Protein AF-A0A0B6YT75-F1 (afdb_monomer_lite)

Sequence (97 aa):
MSTSYNMPMHRTLHNSDDYSLENSYSPDGVTSAGMGWDEQSDGGGKFRLKRRRRCGQCGPCQVKENCNKCQYCLRKDVLKQACVYRKCVYLRKPVPR

Foldseek 3Di:
DDDDDDDDDDDDDDDDDDDDDDDPDDDDDDDPDDDPPPPPPPDDDDPDPDDDDAPCPDQLNPDPDAPCPDPCNVPCVPPVDGHPSNQHPVNDDDDDD

InterPro domains:
  IPR002857 Zinc finger, CXXC-type [PF02008] (49-88)
  IPR002857 Zinc finger, CXXC-type [PS51058] (48-89)

Organism: NCBI:txid1028688

Structure (mmCIF, N/CA/C/O backbone):
data_AF-A0A0B6YT75-F1
#
_entry.id   AF-A0A0B6YT75-F1
#
loop_
_atom_site.group_PDB
_atom_site.id
_atom_site.type_symbol
_atom_site.label_atom_id
_atom_site.label_alt_id
_atom_site.label_comp_id
_atom_site.label_asym_id
_atom_site.label_entity_id
_atom_site.label_seq_id
_atom_site.pdbx_PDB_ins_code
_atom_site.Cartn_x
_atom_site.Cartn_y
_atom_site.Cartn_z
_atom_site.occupancy
_atom_site.B_iso_or_equiv
_atom_site.auth_seq_id
_atom_site.auth_comp_id
_atom_site.auth_asym_id
_atom_site.auth_atom_id
_atom_site.pdbx_PDB_model_num
ATOM 1 N N . MET A 1 1 ? 25.268 -34.250 -43.273 1.00 44.19 1 MET A N 1
ATOM 2 C CA . MET A 1 1 ? 25.135 -32.785 -43.128 1.00 44.19 1 MET A CA 1
ATOM 3 C C . MET A 1 1 ? 25.309 -32.461 -41.657 1.00 44.19 1 MET A C 1
ATOM 5 O O . MET A 1 1 ? 24.368 -32.618 -40.894 1.00 44.19 1 MET A O 1
ATOM 9 N N . SER A 1 2 ? 26.535 -32.133 -41.257 1.00 43.50 2 SER A N 1
ATOM 10 C CA . SER A 1 2 ? 26.918 -31.938 -39.856 1.00 43.50 2 SER A CA 1
ATOM 11 C C . SER A 1 2 ? 27.230 -30.459 -39.655 1.00 43.50 2 SER A C 1
ATOM 13 O O . SER A 1 2 ? 28.140 -29.933 -40.290 1.00 43.50 2 SER A O 1
ATOM 15 N N . THR A 1 3 ? 26.435 -29.775 -38.838 1.00 49.44 3 THR A N 1
ATOM 16 C CA . THR A 1 3 ? 26.564 -28.346 -38.535 1.00 49.44 3 THR A CA 1
ATOM 17 C C . THR A 1 3 ? 27.706 -28.115 -37.547 1.00 49.44 3 THR A C 1
ATOM 19 O O . THR A 1 3 ? 27.587 -28.392 -36.355 1.00 49.44 3 THR A O 1
ATOM 22 N N . SER A 1 4 ? 28.833 -27.605 -38.040 1.00 49.94 4 SER A N 1
ATOM 23 C CA . SER A 1 4 ? 29.947 -27.130 -37.221 1.00 49.94 4 SER A CA 1
ATOM 24 C C . SER A 1 4 ? 29.668 -25.705 -36.732 1.00 49.94 4 SER A C 1
ATOM 26 O O . SER A 1 4 ? 29.685 -24.743 -37.497 1.00 49.94 4 SER A O 1
ATOM 28 N N . TYR A 1 5 ? 29.398 -25.566 -35.434 1.00 43.22 5 TYR A N 1
ATOM 29 C CA . TYR A 1 5 ? 29.332 -24.274 -34.754 1.00 43.22 5 TYR A CA 1
ATOM 30 C C . TYR A 1 5 ? 30.750 -23.724 -34.576 1.00 43.22 5 TYR A C 1
ATOM 32 O O . TYR A 1 5 ? 31.565 -24.307 -33.864 1.00 43.22 5 TYR A O 1
ATOM 40 N N . ASN A 1 6 ? 31.043 -22.604 -35.233 1.00 55.00 6 ASN A N 1
ATOM 41 C CA . ASN A 1 6 ? 32.334 -21.929 -35.172 1.00 55.00 6 ASN A CA 1
ATOM 42 C C . ASN A 1 6 ? 32.234 -20.768 -34.164 1.00 55.00 6 ASN A C 1
ATOM 44 O O . ASN A 1 6 ? 31.589 -19.759 -34.443 1.00 55.00 6 ASN A O 1
ATOM 48 N N . MET A 1 7 ? 32.802 -20.943 -32.967 1.00 55.34 7 MET A N 1
ATOM 49 C CA . MET A 1 7 ? 32.912 -19.906 -31.929 1.00 55.34 7 MET A CA 1
ATOM 50 C C . MET A 1 7 ? 34.302 -19.256 -32.010 1.00 55.34 7 MET A C 1
ATOM 52 O O . MET A 1 7 ? 35.293 -19.962 -31.805 1.00 55.34 7 MET A O 1
ATOM 56 N N . PRO A 1 8 ? 34.424 -17.939 -32.258 1.00 55.72 8 PRO A N 1
ATOM 57 C CA . PRO A 1 8 ? 35.721 -17.275 -32.248 1.00 55.72 8 PRO A CA 1
ATOM 58 C C . PRO A 1 8 ? 36.205 -17.057 -30.805 1.00 55.72 8 PRO A C 1
ATOM 60 O O . PRO A 1 8 ? 35.712 -16.193 -30.083 1.00 55.72 8 PRO A O 1
ATOM 63 N N . MET A 1 9 ? 37.196 -17.848 -30.389 1.00 50.88 9 MET A N 1
ATOM 64 C CA . MET A 1 9 ? 37.987 -17.634 -29.174 1.00 50.88 9 MET A CA 1
ATOM 65 C C . MET A 1 9 ? 38.983 -16.492 -29.418 1.00 50.88 9 MET A C 1
ATOM 67 O O . MET A 1 9 ? 40.027 -16.705 -30.035 1.00 50.88 9 MET A O 1
ATOM 71 N N . HIS A 1 10 ? 38.693 -15.279 -28.942 1.00 46.91 10 HIS A N 1
ATOM 72 C CA . HIS A 1 10 ? 39.676 -14.194 -28.963 1.00 46.91 10 HIS A CA 1
ATOM 73 C C . HIS A 1 10 ? 40.710 -14.436 -27.853 1.00 46.91 10 HIS A C 1
ATOM 75 O O . HIS A 1 10 ? 40.439 -14.238 -26.669 1.00 46.91 10 HIS A O 1
ATOM 81 N N . ARG A 1 11 ? 41.890 -14.927 -28.241 1.00 46.34 11 ARG A N 1
ATOM 82 C CA . ARG A 1 11 ? 43.025 -15.180 -27.349 1.00 46.34 11 ARG A CA 1
ATOM 83 C C . ARG A 1 11 ? 44.118 -14.157 -27.641 1.00 46.34 11 ARG A C 1
ATOM 85 O O . ARG A 1 11 ? 44.873 -14.316 -28.591 1.00 46.34 11 ARG A O 1
ATOM 92 N N . THR A 1 12 ? 44.228 -13.142 -26.794 1.00 49.28 12 THR A N 1
ATOM 93 C CA . THR A 1 12 ? 45.402 -12.263 -26.720 1.00 49.28 12 THR A CA 1
ATOM 94 C C . THR A 1 12 ? 45.964 -12.339 -25.306 1.00 49.28 12 THR A C 1
ATOM 96 O O . THR A 1 12 ? 45.420 -11.768 -24.367 1.00 49.28 12 THR A O 1
ATOM 99 N N . LEU A 1 13 ? 47.031 -13.126 -25.167 1.00 47.97 13 LEU A N 1
ATOM 100 C CA . LEU A 1 13 ? 47.962 -13.102 -24.041 1.00 47.97 13 LEU A CA 1
ATOM 101 C C . LEU A 1 13 ? 48.852 -11.865 -24.198 1.00 47.97 13 LEU A C 1
ATOM 103 O O . LEU A 1 13 ? 49.599 -11.836 -25.170 1.00 47.97 13 LEU A O 1
ATOM 107 N N . HIS A 1 14 ? 48.836 -10.914 -23.259 1.00 45.75 14 HIS A N 1
ATOM 108 C CA . HIS A 1 14 ? 50.076 -10.300 -22.764 1.00 45.75 14 HIS A CA 1
ATOM 109 C C . HIS A 1 14 ? 49.847 -9.394 -21.543 1.00 45.75 14 HIS A C 1
ATOM 111 O O . HIS A 1 14 ? 49.048 -8.472 -21.606 1.00 45.75 14 HIS A O 1
ATOM 117 N N . ASN A 1 15 ? 50.629 -9.692 -20.502 1.00 43.75 15 ASN A N 1
ATOM 118 C CA . ASN A 1 15 ? 51.125 -8.863 -19.402 1.00 43.75 15 ASN A CA 1
ATOM 119 C C . ASN A 1 15 ? 50.166 -8.067 -18.503 1.00 43.75 15 ASN A C 1
ATOM 121 O O . ASN A 1 15 ? 49.371 -7.236 -18.925 1.00 43.75 15 ASN A O 1
ATOM 125 N N . SER A 1 16 ? 50.341 -8.337 -17.208 1.00 48.91 16 SER A N 1
ATOM 126 C CA . SER A 1 16 ? 49.987 -7.475 -16.093 1.00 48.91 16 SER A CA 1
ATOM 127 C C . SER A 1 16 ? 50.706 -6.127 -16.195 1.00 48.91 16 SER A C 1
ATOM 129 O O . SER A 1 16 ? 51.764 -6.033 -16.811 1.00 48.91 16 SER A O 1
ATOM 131 N N . ASP A 1 17 ? 50.129 -5.140 -15.508 1.00 41.78 17 ASP A N 1
ATOM 132 C CA . ASP A 1 17 ? 50.720 -3.839 -15.180 1.00 41.78 17 ASP A CA 1
ATOM 133 C C . ASP A 1 17 ? 50.623 -2.762 -16.276 1.00 41.78 17 ASP A C 1
ATOM 135 O O . ASP A 1 17 ? 51.575 -2.516 -17.002 1.00 41.78 17 ASP A O 1
ATOM 139 N N . ASP A 1 18 ? 49.471 -2.080 -16.352 1.00 36.66 18 ASP A N 1
ATOM 140 C CA . ASP A 1 18 ? 49.407 -0.605 -16.339 1.00 36.66 18 ASP A CA 1
ATOM 141 C C . ASP A 1 18 ? 47.944 -0.141 -16.202 1.00 36.66 18 ASP A C 1
ATOM 143 O O . ASP A 1 18 ? 47.065 -0.522 -16.979 1.00 36.66 18 ASP A O 1
ATOM 147 N N . TYR A 1 19 ? 47.659 0.658 -15.175 1.00 46.12 19 TYR A N 1
ATOM 148 C CA . TYR A 1 19 ? 46.387 1.358 -15.052 1.00 46.12 19 TYR A CA 1
ATOM 149 C C . TYR A 1 19 ? 46.491 2.635 -15.899 1.00 46.12 19 TYR A C 1
ATOM 151 O O . TYR A 1 19 ? 47.329 3.487 -15.639 1.00 46.12 19 TYR A O 1
ATOM 159 N N . SER A 1 20 ? 45.623 2.804 -16.890 1.00 46.00 20 SER A N 1
ATOM 160 C CA . SER A 1 20 ? 45.457 4.096 -17.559 1.00 46.00 20 SER A CA 1
ATOM 161 C C . SER A 1 20 ? 43.978 4.300 -17.870 1.00 46.00 20 SER A C 1
ATOM 163 O O . SER A 1 20 ? 43.414 3.753 -18.816 1.00 46.00 20 SER A O 1
ATOM 165 N N . LEU A 1 21 ? 43.328 5.043 -16.974 1.00 57.28 21 LEU A N 1
ATOM 166 C CA . LEU A 1 21 ? 41.947 5.494 -17.067 1.00 57.28 21 LEU A CA 1
ATOM 167 C C . LEU A 1 21 ? 41.921 6.730 -17.976 1.00 57.28 21 LEU A C 1
ATOM 169 O O . LEU A 1 21 ? 42.127 7.843 -17.499 1.00 57.28 21 LEU A O 1
ATOM 173 N N . GLU A 1 22 ? 41.698 6.548 -19.279 1.00 46.03 22 GLU A N 1
ATOM 174 C CA . GLU A 1 22 ? 41.419 7.681 -20.167 1.00 46.03 22 GLU A CA 1
ATOM 175 C C . GLU A 1 22 ? 39.946 8.081 -20.053 1.00 46.03 22 GLU A C 1
ATOM 177 O O . GLU A 1 22 ? 39.007 7.376 -20.424 1.00 46.03 22 GLU A O 1
ATOM 182 N N . ASN A 1 23 ? 39.793 9.245 -19.439 1.00 48.38 23 ASN A N 1
ATOM 183 C CA . ASN A 1 23 ? 38.579 9.931 -19.075 1.00 48.38 23 ASN A CA 1
ATOM 184 C C . ASN A 1 23 ? 38.220 10.887 -20.222 1.00 48.38 23 ASN A C 1
ATOM 186 O O . ASN A 1 23 ? 38.641 12.042 -20.215 1.00 48.38 23 ASN A O 1
ATOM 190 N N . SER A 1 24 ? 37.460 10.431 -21.220 1.00 45.59 24 SER A N 1
ATOM 191 C CA . SER A 1 24 ? 36.979 11.311 -22.296 1.00 45.59 24 SER A CA 1
ATOM 192 C C . SER A 1 24 ? 35.823 12.194 -21.798 1.00 45.59 24 SER A C 1
ATOM 194 O O . SER A 1 24 ? 34.648 11.883 -21.985 1.00 45.59 24 SER A O 1
ATOM 196 N N . TYR A 1 25 ? 36.157 13.302 -21.131 1.00 45.22 25 TYR A N 1
ATOM 197 C CA . TYR A 1 25 ? 35.241 14.424 -20.904 1.00 45.22 25 TYR A CA 1
ATOM 198 C C . TYR A 1 25 ? 35.084 15.206 -22.216 1.00 45.22 25 TYR A C 1
ATOM 200 O O . TYR A 1 25 ? 36.027 15.854 -22.660 1.00 45.22 25 TYR A O 1
ATOM 208 N N . SER A 1 26 ? 33.887 15.190 -22.806 1.00 57.12 26 SER A N 1
ATOM 209 C CA . SER A 1 26 ? 33.465 16.200 -23.787 1.00 57.12 26 SER A CA 1
ATOM 210 C C . SER A 1 26 ? 32.734 17.332 -23.057 1.00 57.12 26 SER A C 1
ATOM 212 O O . SER A 1 26 ? 31.674 17.073 -22.482 1.00 57.12 26 SER A O 1
ATOM 214 N N . PRO A 1 27 ? 33.252 18.574 -23.060 1.00 60.59 27 PRO A N 1
ATOM 215 C CA . PRO A 1 27 ? 32.561 19.724 -22.505 1.00 60.59 27 PRO A CA 1
ATOM 216 C C . PRO A 1 27 ? 31.908 20.540 -23.624 1.00 60.59 27 PRO A C 1
ATOM 218 O O . PRO A 1 27 ? 32.549 21.404 -24.202 1.00 60.59 27 PRO A O 1
ATOM 221 N N . ASP A 1 28 ? 30.619 20.324 -23.869 1.00 48.25 28 ASP A N 1
ATOM 222 C CA . ASP A 1 28 ? 29.773 21.343 -24.497 1.00 48.25 28 ASP A CA 1
ATOM 223 C C . ASP A 1 28 ? 28.513 21.500 -23.650 1.00 48.25 28 ASP A C 1
ATOM 225 O O . ASP A 1 28 ? 27.549 20.735 -23.720 1.00 48.25 28 ASP A O 1
ATOM 229 N N . GLY A 1 29 ? 28.592 22.466 -22.738 1.00 50.31 29 GLY A N 1
ATOM 230 C CA . GLY A 1 29 ? 27.536 22.803 -21.804 1.00 50.31 29 GLY A CA 1
ATOM 231 C C . GLY A 1 29 ? 26.558 23.803 -22.398 1.00 50.31 29 GLY A C 1
ATOM 232 O O . GLY A 1 29 ? 26.966 24.888 -22.785 1.00 50.31 29 GLY A O 1
ATOM 233 N N . VAL A 1 30 ? 25.267 23.469 -22.346 1.00 53.75 30 VAL A N 1
ATOM 234 C CA . VAL A 1 30 ? 24.176 24.390 -21.984 1.00 53.75 30 VAL A CA 1
ATOM 235 C C . VAL A 1 30 ? 22.985 23.571 -21.464 1.00 53.75 30 VAL A C 1
ATOM 237 O O . VAL A 1 30 ? 22.145 23.108 -22.225 1.00 53.75 30 VAL A O 1
ATOM 240 N N . THR A 1 31 ? 22.872 23.389 -20.146 1.00 52.59 31 THR A N 1
ATOM 241 C CA . THR A 1 31 ? 21.592 23.002 -19.526 1.00 52.59 31 THR A CA 1
ATOM 242 C C . THR A 1 31 ? 21.307 23.909 -18.338 1.00 52.59 31 THR A C 1
ATOM 244 O O . THR A 1 31 ? 21.687 23.633 -17.202 1.00 52.59 31 THR A O 1
ATOM 247 N N . SER A 1 32 ? 20.627 25.015 -18.610 1.00 54.84 32 SER A N 1
ATOM 248 C CA . SER A 1 32 ? 19.931 25.819 -17.614 1.00 54.84 32 SER A CA 1
ATOM 249 C C . SER A 1 32 ? 18.495 25.308 -17.473 1.00 54.84 32 SER A C 1
ATOM 251 O O . SER A 1 32 ? 17.612 25.689 -18.231 1.00 54.84 32 SER A O 1
ATOM 253 N N . ALA A 1 33 ? 18.263 24.444 -16.486 1.00 51.75 33 ALA A N 1
ATOM 254 C CA . ALA A 1 33 ? 16.995 24.328 -15.762 1.00 51.75 33 ALA A CA 1
ATOM 255 C C . ALA A 1 33 ? 17.236 23.438 -14.538 1.00 51.75 33 ALA A C 1
ATOM 257 O O . ALA A 1 33 ? 17.544 22.254 -14.662 1.00 51.75 33 ALA A O 1
ATOM 258 N N . GLY A 1 34 ? 17.163 24.041 -13.353 1.00 55.53 34 GLY A N 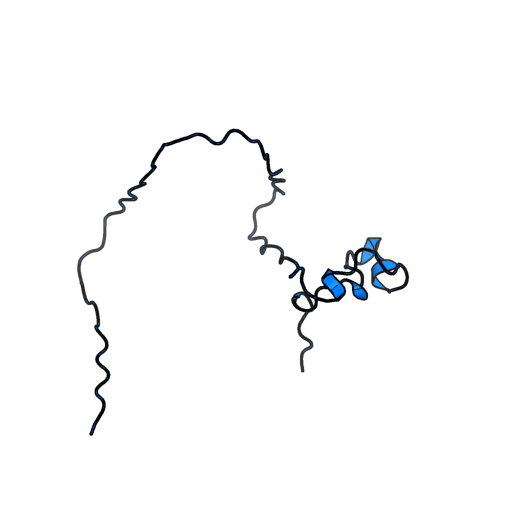1
ATOM 259 C CA . GLY A 1 34 ? 17.467 23.377 -12.097 1.00 55.53 34 GLY A CA 1
ATOM 260 C C . GLY A 1 34 ? 16.562 22.181 -11.819 1.00 55.53 34 GLY A C 1
ATOM 261 O O . GLY A 1 34 ? 15.344 22.279 -11.912 1.00 55.53 34 GLY A O 1
ATOM 262 N N . MET A 1 35 ? 17.179 21.085 -11.388 1.00 50.16 35 MET A N 1
ATOM 263 C CA . MET A 1 35 ? 16.576 20.132 -10.462 1.00 50.16 35 MET A CA 1
ATOM 264 C C . MET A 1 35 ? 17.661 19.710 -9.477 1.00 50.16 35 MET A C 1
ATOM 266 O O . MET A 1 35 ? 18.450 18.804 -9.741 1.00 50.16 35 MET A O 1
ATOM 270 N N . GLY A 1 36 ? 17.721 20.417 -8.348 1.00 47.53 36 GLY A N 1
ATOM 271 C CA . GLY A 1 36 ? 18.355 19.891 -7.150 1.00 47.53 36 GLY A CA 1
ATOM 272 C C . GLY A 1 36 ? 17.539 18.684 -6.714 1.00 47.53 36 GLY A C 1
ATOM 273 O O . GLY A 1 36 ? 16.454 18.833 -6.166 1.00 47.53 36 GLY A O 1
ATOM 274 N N . TRP A 1 37 ? 18.013 17.488 -7.040 1.00 48.06 37 TRP A N 1
ATOM 275 C CA . TRP A 1 37 ? 17.515 16.284 -6.402 1.00 48.06 37 TRP A CA 1
ATOM 276 C C . TRP A 1 37 ? 18.085 16.308 -4.994 1.00 48.06 37 TRP A C 1
ATOM 278 O O . TRP A 1 37 ? 19.301 16.229 -4.835 1.00 48.06 37 TRP A O 1
ATOM 288 N N . ASP A 1 38 ? 17.225 16.479 -3.994 1.00 46.56 38 ASP A N 1
ATOM 289 C CA . ASP A 1 38 ? 17.593 16.385 -2.588 1.00 46.56 38 ASP A CA 1
ATOM 290 C C . ASP A 1 38 ? 18.221 15.008 -2.329 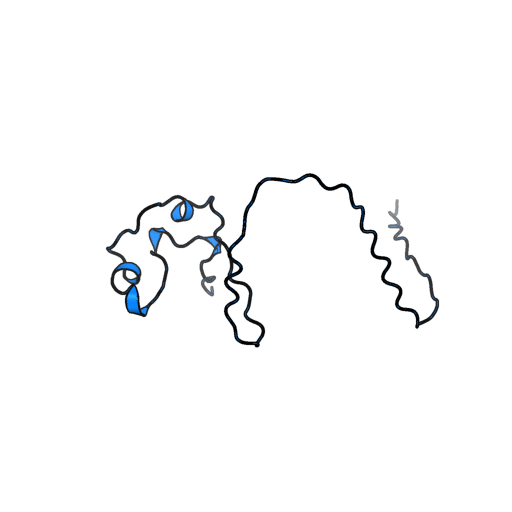1.00 46.56 38 ASP A C 1
ATOM 292 O O . ASP A 1 38 ? 17.542 14.009 -2.066 1.00 46.56 38 ASP A O 1
ATOM 296 N N . GLU A 1 39 ? 19.546 14.940 -2.440 1.00 52.94 39 GLU A N 1
ATOM 297 C CA . GLU A 1 39 ? 20.360 13.811 -2.026 1.00 52.94 39 GLU A CA 1
ATOM 298 C C . GLU A 1 39 ? 20.379 13.816 -0.498 1.00 52.94 39 GLU A C 1
ATOM 300 O O . GLU A 1 39 ? 21.320 14.264 0.160 1.00 52.94 39 GLU A O 1
ATOM 305 N N . GLN A 1 40 ? 19.273 13.352 0.084 1.00 58.09 40 GLN A N 1
ATOM 306 C CA . GLN A 1 40 ? 19.168 13.110 1.510 1.00 58.09 40 GLN A CA 1
ATOM 307 C C . GLN A 1 40 ? 20.071 11.920 1.846 1.00 58.09 40 GLN A C 1
ATOM 309 O O . GLN A 1 40 ? 19.669 10.754 1.835 1.00 58.09 40 GLN A O 1
ATOM 314 N N . SER A 1 41 ? 21.337 12.257 2.070 1.00 59.25 41 SER A N 1
ATOM 315 C CA . SER A 1 41 ? 22.414 11.369 2.471 1.00 59.25 41 SER A CA 1
ATOM 316 C C . SER A 1 41 ? 22.135 10.882 3.892 1.00 59.25 41 SER A C 1
ATOM 318 O O . SER A 1 41 ? 22.546 11.494 4.874 1.00 59.25 41 SER A O 1
ATOM 320 N N . ASP A 1 42 ? 21.376 9.791 4.006 1.00 61.59 42 ASP A N 1
ATOM 321 C CA . ASP A 1 42 ? 21.169 9.074 5.265 1.00 61.59 42 ASP A CA 1
ATOM 322 C C . ASP A 1 42 ? 22.490 8.400 5.660 1.00 61.59 42 ASP A C 1
ATOM 324 O O . ASP A 1 42 ? 22.877 7.356 5.126 1.00 61.59 42 ASP A O 1
ATOM 328 N N . GLY A 1 43 ? 23.212 9.065 6.561 1.00 58.84 43 GLY A N 1
ATOM 329 C CA . GLY A 1 43 ? 24.493 8.631 7.091 1.00 58.84 43 GLY A CA 1
ATOM 330 C C . GLY A 1 43 ? 24.453 7.238 7.726 1.00 58.84 43 GLY A C 1
ATOM 331 O O . GLY A 1 43 ? 23.479 6.809 8.350 1.00 58.84 43 GLY A O 1
ATOM 332 N N . GLY A 1 44 ? 25.574 6.532 7.594 1.00 50.62 44 GLY A N 1
ATOM 333 C CA . GLY A 1 44 ? 25.859 5.316 8.351 1.00 50.62 44 GLY A CA 1
ATOM 334 C C . GLY A 1 44 ? 26.321 4.175 7.460 1.00 50.62 44 GLY A C 1
ATOM 335 O O . GLY A 1 44 ? 25.507 3.389 6.971 1.00 50.62 44 GLY A O 1
ATOM 336 N N . GLY A 1 45 ? 27.644 4.093 7.298 1.00 61.91 45 GLY A N 1
ATOM 337 C CA . GLY A 1 45 ? 28.354 3.018 6.619 1.00 61.91 45 GLY A CA 1
ATOM 338 C C . GLY A 1 45 ? 27.955 1.632 7.129 1.00 61.91 45 GLY A C 1
ATOM 339 O O . GLY A 1 45 ? 27.879 1.395 8.334 1.00 61.91 45 GLY A O 1
ATOM 340 N N . LYS A 1 46 ? 27.649 0.772 6.154 1.00 61.66 46 LYS A N 1
ATOM 341 C CA . LYS A 1 46 ? 27.393 -0.683 6.128 1.00 61.66 46 LYS A CA 1
ATOM 342 C C . LYS A 1 46 ? 26.484 -0.862 4.915 1.00 61.66 46 LYS A C 1
ATOM 344 O O . LYS A 1 46 ? 25.440 -0.224 4.884 1.00 61.66 46 LYS A O 1
ATOM 349 N N . PHE A 1 47 ? 26.884 -1.648 3.915 1.00 66.75 47 PHE A N 1
ATOM 350 C CA . PHE A 1 47 ? 26.169 -1.872 2.647 1.00 66.75 47 PHE A CA 1
ATOM 351 C C . PHE A 1 47 ? 24.633 -1.944 2.809 1.00 66.75 47 PHE A C 1
ATOM 353 O O . PHE A 1 47 ? 24.062 -3.015 3.015 1.00 66.75 47 PHE A O 1
ATOM 360 N N . ARG A 1 48 ? 23.936 -0.801 2.727 1.00 77.50 48 ARG A N 1
ATOM 361 C CA . ARG A 1 48 ? 22.474 -0.765 2.792 1.00 77.50 48 ARG A CA 1
ATOM 362 C C . ARG A 1 48 ? 21.973 -1.223 1.434 1.00 77.50 48 ARG A C 1
ATOM 364 O O . ARG A 1 48 ? 22.158 -0.526 0.438 1.00 77.50 48 ARG A O 1
ATOM 371 N N . LEU A 1 49 ? 21.353 -2.403 1.382 1.00 82.81 49 LEU A N 1
ATOM 372 C CA . LEU A 1 49 ? 20.747 -2.893 0.147 1.00 82.81 49 LEU A CA 1
ATOM 373 C C . LEU A 1 49 ? 19.786 -1.835 -0.404 1.00 82.81 49 LEU A C 1
ATOM 375 O O . LEU A 1 49 ? 18.896 -1.343 0.299 1.00 82.81 49 LEU A O 1
ATOM 379 N N . LYS A 1 50 ? 19.967 -1.505 -1.685 1.00 89.94 50 LYS A N 1
ATOM 380 C CA . LYS A 1 50 ? 19.166 -0.503 -2.386 1.00 89.94 50 LYS A CA 1
ATOM 381 C C . LYS A 1 50 ? 17.677 -0.836 -2.262 1.00 89.94 50 LYS A C 1
ATOM 383 O O . LYS A 1 50 ? 17.226 -1.925 -2.624 1.00 89.94 50 LYS A O 1
ATOM 388 N N . ARG A 1 51 ? 16.887 0.125 -1.771 1.00 89.00 51 ARG A N 1
ATOM 389 C CA . ARG A 1 51 ? 15.431 -0.024 -1.637 1.00 89.00 51 ARG A CA 1
ATOM 390 C C . ARG A 1 51 ? 14.794 -0.236 -3.017 1.00 89.00 51 ARG A C 1
ATOM 392 O O . ARG A 1 51 ? 14.961 0.578 -3.924 1.00 89.00 51 ARG A O 1
ATOM 399 N N . ARG A 1 52 ? 14.018 -1.314 -3.157 1.00 92.62 52 ARG A N 1
ATOM 400 C CA . ARG A 1 52 ? 13.298 -1.664 -4.394 1.00 92.62 52 ARG A CA 1
ATOM 401 C C . ARG A 1 52 ? 12.191 -0.648 -4.713 1.00 92.62 52 ARG A C 1
ATOM 403 O O . ARG A 1 52 ? 11.538 -0.132 -3.805 1.00 92.62 52 ARG A O 1
ATOM 410 N N . ARG A 1 53 ? 11.949 -0.391 -6.003 1.00 94.38 53 ARG A N 1
ATOM 411 C CA . ARG A 1 53 ? 10.925 0.552 -6.500 1.00 94.38 53 ARG A CA 1
ATOM 412 C C . ARG A 1 53 ? 9.628 -0.169 -6.896 1.00 94.38 53 ARG A C 1
ATOM 414 O O . ARG A 1 53 ? 9.626 -1.371 -7.156 1.00 94.38 53 ARG A O 1
ATOM 421 N N . ARG A 1 54 ? 8.500 0.554 -6.889 1.00 96.31 54 ARG A N 1
ATOM 422 C CA . ARG A 1 54 ? 7.199 0.035 -7.363 1.00 96.31 54 ARG A CA 1
ATOM 423 C C . ARG A 1 54 ? 7.223 -0.047 -8.894 1.00 96.31 54 ARG A C 1
ATOM 425 O O . ARG A 1 54 ? 7.896 0.756 -9.522 1.00 96.31 54 ARG A O 1
ATOM 432 N N . CYS A 1 55 ? 6.456 -0.969 -9.479 1.00 97.06 55 CYS A N 1
ATOM 433 C CA . CYS A 1 55 ? 6.383 -1.096 -10.941 1.00 97.06 55 CYS A CA 1
ATOM 434 C C . CYS A 1 55 ? 5.513 -0.022 -11.617 1.00 97.06 55 CYS A C 1
ATOM 436 O O . CYS A 1 55 ? 5.591 0.148 -12.823 1.00 97.06 55 CYS A O 1
ATOM 438 N N . GLY A 1 56 ? 4.637 0.659 -10.870 1.00 97.00 56 GLY A N 1
ATOM 439 C CA . GLY A 1 56 ? 3.726 1.675 -11.407 1.00 97.00 56 GLY A CA 1
ATOM 440 C C . GLY A 1 56 ? 2.503 1.116 -12.139 1.00 97.00 56 GLY A C 1
ATOM 441 O O . GLY A 1 56 ? 1.422 1.643 -11.942 1.00 97.00 56 GLY A O 1
ATOM 442 N N . GLN A 1 57 ? 2.628 0.011 -12.876 1.00 97.69 57 GLN A N 1
ATOM 443 C CA . GLN A 1 57 ? 1.574 -0.457 -13.790 1.00 97.69 57 GLN A CA 1
ATOM 444 C C . GLN A 1 57 ? 0.571 -1.452 -13.186 1.00 97.69 57 GLN A C 1
ATOM 446 O O . GLN A 1 57 ? -0.497 -1.684 -13.742 1.00 97.69 57 GLN A O 1
ATOM 451 N N . CYS A 1 58 ? 0.882 -2.047 -12.033 1.00 97.44 58 CYS A N 1
ATOM 452 C CA . CYS A 1 58 ? 0.012 -3.041 -11.409 1.00 97.44 58 CYS A CA 1
ATOM 453 C C . CYS A 1 58 ? -1.287 -2.428 -10.850 1.00 97.44 58 CYS A C 1
ATOM 455 O O . CYS A 1 58 ? -1.259 -1.303 -10.360 1.00 97.44 58 CYS A O 1
ATOM 457 N N . GLY A 1 59 ? -2.393 -3.183 -10.781 1.00 97.69 59 GLY A N 1
ATOM 458 C CA . GLY A 1 59 ? -3.645 -2.715 -10.152 1.00 97.69 59 GLY A CA 1
ATOM 459 C C . GLY A 1 59 ? -3.440 -2.049 -8.774 1.00 97.69 59 GLY A C 1
ATOM 460 O O . GLY A 1 59 ? -3.786 -0.882 -8.607 1.00 97.69 59 GLY A O 1
ATOM 461 N N . PRO A 1 60 ? -2.742 -2.692 -7.813 1.00 97.88 60 PRO A N 1
ATOM 462 C CA . PRO A 1 60 ? -2.387 -2.073 -6.527 1.00 97.88 60 PRO A CA 1
ATOM 463 C C . PRO A 1 60 ? -1.521 -0.803 -6.624 1.00 97.88 60 PRO A C 1
ATOM 465 O O . PRO A 1 60 ? -1.475 0.012 -5.702 1.00 97.88 60 PRO A O 1
ATOM 468 N N . CYS A 1 61 ? -0.762 -0.653 -7.706 1.00 98.06 61 CYS A N 1
ATOM 469 C CA . CYS A 1 61 ? 0.095 0.498 -7.955 1.00 98.06 61 CYS A CA 1
ATOM 470 C C . CYS A 1 61 ? -0.731 1.721 -8.372 1.00 98.06 61 CYS A C 1
ATOM 472 O O . CYS A 1 61 ? -0.393 2.824 -7.948 1.00 98.06 61 CYS A O 1
ATOM 474 N N . GLN A 1 62 ? -1.827 1.498 -9.102 1.00 97.81 62 GLN A N 1
ATOM 475 C CA . GLN A 1 62 ? -2.755 2.530 -9.578 1.00 97.81 62 GLN A CA 1
ATOM 476 C C . GLN A 1 62 ? -3.705 3.054 -8.486 1.00 97.81 62 GLN A C 1
ATOM 478 O O . GLN A 1 62 ? -4.282 4.131 -8.616 1.00 97.81 62 GLN A O 1
ATOM 483 N N . VAL A 1 63 ? -3.847 2.335 -7.367 1.00 97.56 63 VAL A N 1
ATOM 484 C CA . VAL A 1 63 ? -4.656 2.788 -6.226 1.00 97.56 63 VAL A CA 1
ATOM 485 C C . VAL A 1 63 ? -3.991 3.991 -5.533 1.00 97.56 63 VAL A C 1
ATOM 487 O O . VAL A 1 63 ? -2.896 3.879 -4.955 1.00 97.56 63 VAL A O 1
ATOM 490 N N . LYS A 1 64 ? -4.677 5.141 -5.556 1.00 96.31 64 LYS A N 1
ATOM 491 C CA . LYS A 1 64 ? -4.209 6.424 -4.994 1.00 96.31 64 LYS A CA 1
ATOM 492 C C . LYS A 1 64 ? -4.390 6.520 -3.476 1.00 96.31 64 LYS A C 1
ATOM 494 O O . LYS A 1 64 ? -3.455 6.915 -2.782 1.00 96.31 64 LYS A O 1
ATOM 499 N N . GLU A 1 65 ? -5.509 6.017 -2.961 1.00 97.38 65 GLU A N 1
ATOM 500 C CA . GLU A 1 65 ? -5.875 6.143 -1.548 1.00 97.38 65 GLU A CA 1
ATOM 501 C C . GLU A 1 65 ? -5.651 4.868 -0.734 1.00 97.38 65 GLU A C 1
ATOM 503 O O . GLU A 1 65 ? -5.727 3.741 -1.230 1.00 97.38 65 GLU A O 1
ATOM 508 N N . ASN A 1 66 ? -5.355 5.035 0.555 1.00 97.00 66 ASN A N 1
ATOM 509 C CA . ASN A 1 66 ? -5.305 3.909 1.485 1.00 97.00 66 ASN A CA 1
ATOM 510 C C . ASN A 1 66 ? -6.725 3.456 1.843 1.00 97.00 66 ASN A C 1
ATOM 512 O O . ASN A 1 66 ? -7.628 4.267 1.986 1.00 97.00 66 ASN A O 1
ATOM 516 N N . CYS A 1 67 ? -6.919 2.154 2.059 1.00 97.56 67 CYS A N 1
ATOM 517 C CA . CYS A 1 67 ? -8.244 1.639 2.413 1.00 97.56 67 CYS A CA 1
ATOM 518 C C . CYS A 1 67 ? -8.678 1.976 3.847 1.00 97.56 67 CYS A C 1
ATOM 520 O O . CYS A 1 67 ? -9.846 1.798 4.165 1.00 97.56 67 CYS A O 1
ATOM 522 N N . ASN A 1 68 ? -7.734 2.346 4.722 1.00 97.19 68 ASN A N 1
ATOM 523 C CA . ASN A 1 68 ? -7.919 2.646 6.150 1.00 97.19 68 ASN A CA 1
ATOM 524 C C . ASN A 1 68 ? -8.617 1.558 6.992 1.00 97.19 68 ASN A C 1
ATOM 526 O O . ASN A 1 68 ? -8.922 1.780 8.155 1.00 97.19 68 ASN A O 1
ATOM 530 N N . LYS A 1 69 ? -8.809 0.360 6.427 1.00 97.81 69 LYS A N 1
ATOM 531 C CA . LYS A 1 69 ? -9.536 -0.760 7.049 1.00 97.81 69 LYS A CA 1
ATOM 532 C C . LYS A 1 69 ? -8.690 -2.028 7.214 1.00 97.81 69 LYS A C 1
ATOM 534 O O . LYS A 1 69 ? -9.019 -2.887 8.018 1.00 97.81 69 LYS A O 1
ATOM 539 N N . CYS A 1 70 ? -7.601 -2.185 6.454 1.00 97.81 70 CYS A N 1
ATOM 540 C CA . CYS A 1 70 ? -6.746 -3.376 6.550 1.00 97.81 70 CYS A CA 1
ATOM 541 C C . CYS A 1 70 ? -5.807 -3.324 7.767 1.00 97.81 70 CYS A C 1
ATOM 543 O O . CYS A 1 70 ? -5.429 -2.242 8.212 1.00 97.81 70 CYS A O 1
ATOM 545 N N . GLN A 1 71 ? -5.329 -4.484 8.230 1.00 97.44 71 GLN A N 1
ATOM 546 C CA . GLN A 1 71 ? -4.409 -4.611 9.374 1.00 97.44 71 GLN A CA 1
ATOM 547 C C . GLN A 1 71 ? -3.188 -3.672 9.307 1.00 97.44 71 GLN A C 1
ATOM 549 O O . GLN A 1 71 ? -2.772 -3.130 10.329 1.00 97.44 71 GLN A O 1
ATOM 554 N N . TYR A 1 72 ? -2.620 -3.453 8.114 1.00 97.38 72 TYR A N 1
ATOM 555 C CA . TYR A 1 72 ? -1.472 -2.553 7.918 1.00 97.38 72 TYR A CA 1
ATOM 556 C C . TYR A 1 72 ? -1.835 -1.067 7.949 1.00 97.38 72 TYR A C 1
ATOM 558 O O . TYR A 1 72 ? -0.974 -0.240 8.235 1.00 97.38 72 TYR A O 1
ATOM 566 N N . CYS A 1 73 ? -3.081 -0.723 7.626 1.00 97.81 73 CYS A N 1
ATOM 567 C CA . CYS A 1 73 ? -3.581 0.637 7.790 1.00 97.81 73 CYS A CA 1
ATOM 568 C C . CYS A 1 73 ? -3.925 0.919 9.253 1.00 97.81 73 CYS A C 1
ATOM 570 O O . CYS A 1 73 ? -3.603 1.995 9.734 1.00 97.81 73 CYS A O 1
ATOM 572 N N . LEU A 1 74 ? -4.527 -0.051 9.950 1.00 98.00 74 LEU A N 1
ATOM 573 C CA . LEU A 1 74 ? -4.935 0.106 11.347 1.00 98.00 74 LEU A CA 1
ATOM 574 C C . LEU A 1 74 ? -3.737 0.234 12.301 1.00 98.00 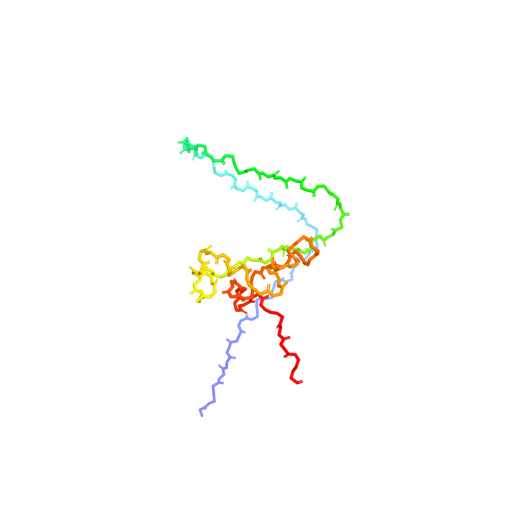74 LEU A C 1
ATOM 576 O O . LEU A 1 74 ? -3.801 0.996 13.252 1.00 98.00 74 LEU A O 1
ATOM 580 N N . ARG A 1 75 ? -2.635 -0.483 12.037 1.00 97.12 75 ARG A N 1
ATOM 581 C CA . ARG A 1 75 ? -1.395 -0.445 12.842 1.00 97.12 75 ARG A CA 1
ATOM 582 C C . ARG A 1 75 ? -0.228 0.167 12.068 1.00 97.12 75 ARG A C 1
ATOM 584 O O . ARG A 1 75 ? 0.829 -0.453 11.908 1.00 97.12 75 ARG A O 1
ATOM 591 N N . LYS A 1 76 ? -0.469 1.335 11.463 1.00 95.94 76 LYS A N 1
ATOM 592 C CA . LYS A 1 76 ? 0.470 1.983 10.532 1.00 95.94 76 LYS A CA 1
ATOM 593 C C . LYS A 1 76 ? 1.753 2.463 11.217 1.00 95.94 76 LYS A C 1
ATOM 595 O O . LYS A 1 76 ? 2.827 2.362 10.621 1.00 95.94 76 LYS A O 1
ATOM 600 N N . ASP A 1 77 ? 1.610 2.953 12.438 1.00 95.50 77 ASP A N 1
ATOM 601 C CA . ASP A 1 77 ? 2.646 3.418 13.359 1.00 95.50 77 ASP A CA 1
ATOM 602 C C . ASP A 1 77 ? 3.664 2.318 13.701 1.00 95.50 77 ASP A C 1
ATOM 604 O O . ASP A 1 77 ? 4.873 2.533 13.582 1.00 95.50 77 ASP A O 1
ATOM 608 N N . VAL A 1 78 ? 3.180 1.111 14.017 1.00 97.06 78 VAL A N 1
ATOM 609 C CA . VAL A 1 78 ? 4.030 -0.025 14.407 1.00 97.06 78 VAL A CA 1
ATOM 610 C C . VAL A 1 78 ? 4.572 -0.780 13.191 1.00 97.06 78 VAL A C 1
ATOM 612 O O . VAL A 1 78 ? 5.778 -0.991 13.069 1.00 97.06 78 VAL A O 1
ATOM 615 N N . LEU A 1 79 ? 3.705 -1.205 12.261 1.00 95.62 79 LEU A N 1
ATOM 616 C CA . LEU A 1 79 ? 4.098 -2.135 11.187 1.00 95.62 79 LEU A CA 1
ATOM 617 C C . LEU A 1 79 ? 4.877 -1.451 10.057 1.00 95.62 79 LEU A C 1
ATOM 619 O O . LEU A 1 79 ? 5.627 -2.120 9.336 1.00 95.62 79 LEU A O 1
ATOM 623 N N . LYS A 1 80 ? 4.658 -0.143 9.849 1.00 94.31 80 LYS A N 1
ATOM 624 C CA . LYS A 1 80 ? 5.263 0.664 8.770 1.00 94.31 80 LYS A CA 1
ATOM 625 C C . LYS A 1 80 ? 5.119 0.030 7.373 1.00 94.31 80 LYS A C 1
ATOM 627 O O . LYS A 1 80 ? 5.877 0.325 6.451 1.00 94.31 80 LYS A O 1
ATOM 632 N N . GLN A 1 81 ? 4.122 -0.841 7.193 1.00 95.56 81 GLN A N 1
ATOM 633 C CA . GLN A 1 81 ? 3.830 -1.510 5.927 1.00 95.56 81 GLN A CA 1
ATOM 634 C C . GLN A 1 81 ? 2.925 -0.644 5.038 1.00 95.56 81 GLN A C 1
ATOM 636 O O . GLN A 1 81 ? 2.219 0.264 5.490 1.00 95.56 81 GLN A O 1
ATOM 641 N N . ALA A 1 82 ? 2.945 -0.918 3.734 1.00 95.06 82 ALA A N 1
ATOM 642 C CA . ALA A 1 82 ? 1.973 -0.355 2.801 1.00 95.06 82 ALA A CA 1
ATOM 643 C C . ALA A 1 82 ? 0.599 -1.028 2.970 1.00 95.06 82 ALA A C 1
ATOM 645 O O . ALA A 1 82 ? 0.523 -2.195 3.353 1.00 95.06 82 ALA A O 1
ATOM 646 N N . CYS A 1 83 ? -0.476 -0.309 2.631 1.00 97.62 83 CYS A N 1
ATOM 647 C CA . CYS A 1 83 ? -1.829 -0.866 2.552 1.00 97.62 83 CYS A CA 1
ATOM 648 C C . CYS A 1 83 ? -1.832 -2.162 1.720 1.00 97.62 83 CYS A C 1
ATOM 650 O O . CYS A 1 83 ? -1.214 -2.203 0.651 1.00 97.62 83 CYS A O 1
ATOM 652 N N . VAL A 1 84 ? -2.550 -3.199 2.174 1.00 96.31 84 VAL A N 1
ATOM 653 C CA . VAL A 1 84 ? -2.642 -4.500 1.475 1.00 96.31 84 VAL A CA 1
ATOM 654 C C . VAL A 1 84 ? -3.062 -4.310 0.013 1.00 96.31 84 VAL A C 1
ATOM 656 O O . VAL A 1 84 ? -2.426 -4.854 -0.891 1.00 96.31 84 VAL A O 1
ATOM 659 N N . TYR A 1 85 ? -4.056 -3.453 -0.225 1.00 97.56 85 TYR A N 1
ATOM 660 C CA . TYR A 1 85 ? -4.591 -3.154 -1.557 1.00 97.56 85 TYR A CA 1
ATOM 661 C C . TYR A 1 85 ? -3.681 -2.273 -2.414 1.00 97.56 85 TYR A C 1
ATOM 663 O O . TYR A 1 85 ? -3.910 -2.136 -3.607 1.00 97.56 85 TYR A O 1
ATOM 671 N N . ARG A 1 86 ? -2.625 -1.700 -1.826 1.00 97.50 86 ARG A N 1
ATOM 672 C CA . ARG A 1 86 ? -1.628 -0.893 -2.541 1.00 97.50 86 ARG A CA 1
ATOM 673 C C . ARG A 1 86 ? -0.281 -1.596 -2.674 1.00 97.50 86 ARG A C 1
ATOM 675 O O . ARG A 1 86 ? 0.630 -1.091 -3.331 1.00 97.50 86 ARG A O 1
ATOM 682 N N . LYS A 1 87 ? -0.081 -2.760 -2.052 1.00 96.31 87 LYS A N 1
ATOM 683 C CA . LYS A 1 87 ? 1.211 -3.447 -2.118 1.00 96.31 87 LYS A CA 1
ATOM 684 C C . LYS A 1 87 ? 1.442 -3.981 -3.530 1.00 96.31 87 LYS A C 1
ATOM 686 O O . LYS A 1 87 ? 0.734 -4.886 -3.979 1.00 96.31 87 LYS A O 1
ATOM 691 N N . CYS A 1 88 ? 2.454 -3.416 -4.195 1.00 97.06 88 CYS A N 1
ATOM 692 C CA . CYS A 1 88 ? 2.866 -3.788 -5.547 1.00 97.06 88 CYS A CA 1
ATOM 693 C C . CYS A 1 88 ? 3.056 -5.303 -5.635 1.00 97.06 88 CYS A C 1
ATOM 695 O O . CYS A 1 88 ? 3.743 -5.872 -4.786 1.00 97.06 88 CYS A O 1
ATOM 697 N N . VAL A 1 89 ? 2.467 -5.929 -6.655 1.00 95.56 89 VAL A N 1
ATOM 698 C CA . VAL A 1 89 ? 2.508 -7.385 -6.860 1.00 95.56 89 VAL A CA 1
ATOM 699 C C . VAL A 1 89 ? 3.953 -7.885 -6.887 1.00 95.56 89 VAL A C 1
ATOM 701 O O . VAL A 1 89 ? 4.302 -8.791 -6.140 1.00 95.56 89 VAL A O 1
ATOM 704 N N . TYR A 1 90 ? 4.826 -7.190 -7.616 1.00 94.31 90 TYR A N 1
ATOM 705 C CA . TYR A 1 90 ? 6.243 -7.540 -7.733 1.00 94.31 90 TYR A CA 1
ATOM 706 C C . TYR A 1 90 ? 7.069 -7.272 -6.465 1.00 94.31 90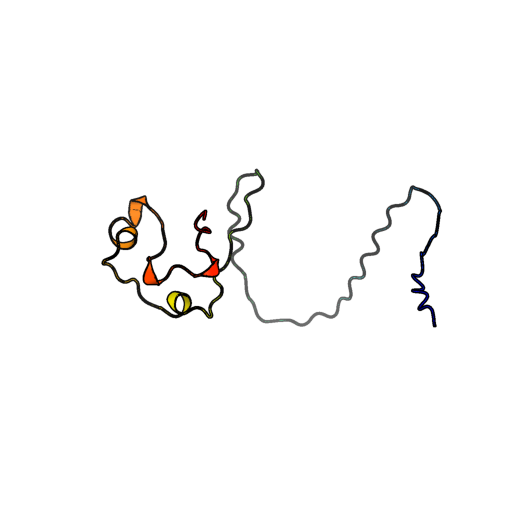 TYR A C 1
ATOM 708 O O . TYR A 1 90 ? 8.181 -7.773 -6.350 1.00 94.31 90 TYR A O 1
ATOM 716 N N . LEU A 1 91 ? 6.558 -6.494 -5.500 1.00 93.81 91 LEU A N 1
ATOM 717 C CA . LEU A 1 91 ? 7.217 -6.248 -4.204 1.00 93.81 91 LEU A CA 1
ATOM 718 C C . LEU A 1 91 ? 6.710 -7.176 -3.089 1.00 93.81 91 LEU A C 1
ATOM 720 O O . LEU A 1 91 ? 7.100 -7.022 -1.928 1.00 93.81 91 LEU A O 1
ATOM 724 N N . ARG A 1 92 ? 5.806 -8.111 -3.393 1.00 91.12 92 ARG A N 1
ATOM 725 C CA . ARG A 1 92 ? 5.388 -9.129 -2.426 1.00 91.12 92 ARG A CA 1
ATOM 726 C C . ARG A 1 92 ? 6.541 -10.111 -2.218 1.00 91.12 92 ARG A C 1
ATOM 728 O O . ARG A 1 92 ? 7.311 -10.376 -3.137 1.00 91.12 92 ARG A O 1
ATOM 735 N N . LYS A 1 93 ? 6.690 -10.602 -0.984 1.00 85.12 93 LYS A N 1
ATOM 736 C CA . L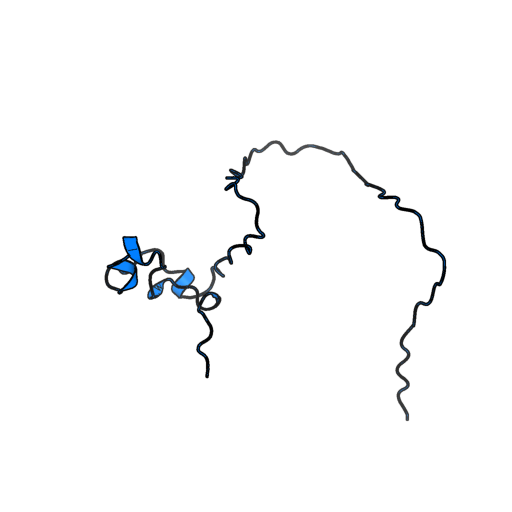YS A 1 93 ? 7.587 -11.732 -0.735 1.00 85.12 93 LYS A CA 1
ATOM 737 C C . LYS A 1 93 ? 6.984 -12.940 -1.469 1.00 85.12 93 LYS A C 1
ATOM 739 O O . LYS A 1 93 ? 5.758 -13.071 -1.422 1.00 85.12 93 LYS A O 1
ATOM 744 N N . PRO A 1 94 ? 7.787 -13.764 -2.157 1.00 76.19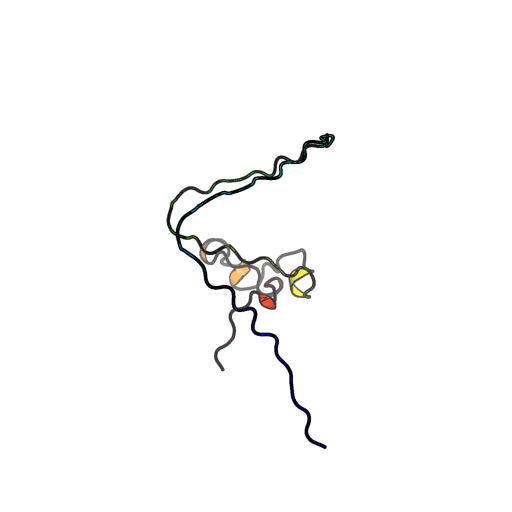 94 PRO A N 1
ATOM 745 C CA . PRO A 1 94 ? 7.281 -15.013 -2.706 1.00 76.19 94 PRO A CA 1
ATOM 746 C C . PRO A 1 94 ? 6.707 -15.860 -1.563 1.00 76.19 94 PRO A C 1
ATOM 748 O O . PRO A 1 94 ? 7.269 -15.876 -0.466 1.00 76.19 94 PRO A O 1
ATOM 751 N N . VAL A 1 95 ? 5.565 -16.504 -1.803 1.00 69.69 95 VAL A N 1
ATOM 752 C CA . VAL A 1 95 ? 5.031 -17.510 -0.880 1.00 69.69 95 VAL A CA 1
ATOM 753 C C . VAL A 1 95 ? 5.883 -18.764 -1.095 1.00 69.69 95 VAL A C 1
ATOM 755 O O . VAL A 1 95 ? 5.954 -19.209 -2.245 1.00 69.69 95 VAL A O 1
ATOM 758 N N . PRO A 1 96 ? 6.585 -19.288 -0.074 1.00 69.19 96 PRO A N 1
ATOM 759 C CA . PRO A 1 96 ? 7.225 -20.592 -0.202 1.00 69.19 96 PRO A CA 1
ATOM 760 C C . PRO A 1 96 ? 6.125 -21.612 -0.520 1.00 69.19 96 PRO A C 1
ATOM 762 O O . PRO A 1 96 ? 5.100 -21.624 0.161 1.00 69.19 96 PRO A O 1
ATOM 765 N N . ARG A 1 97 ? 6.288 -22.348 -1.623 1.00 59.97 97 ARG A N 1
ATOM 766 C CA . ARG A 1 97 ? 5.376 -23.431 -2.006 1.00 59.97 97 ARG A CA 1
ATOM 767 C C . ARG A 1 97 ? 5.619 -24.650 -1.135 1.00 59.97 97 ARG A C 1
ATOM 769 O O . ARG A 1 97 ? 6.799 -24.858 -0.778 1.00 59.97 97 ARG A O 1
#

Secondary structure (DSSP, 8-state):
---------------------------------------------S--PPPPPP-S-SHHHH--S--S-SHHHHTHHHH-PPPGGGS-GGGSPPPP-

Radius of gyration: 25.63 Å; chains: 1; bounding box: 61×59×58 Å

pLDDT: mean 72.72, std 22.31, range [36.66, 98.06]